Protein AF-A0A0U1KZ79-F1 (afdb_monomer)

pLDDT: mean 92.28, std 11.96, range [35.44, 98.75]

Radius of gyration: 14.36 Å; Cα contacts (8 Å, |Δi|>4): 210; chains: 1; bounding box: 40×40×33 Å

Structure (mmCIF, N/CA/C/O backbone):
data_AF-A0A0U1KZ79-F1
#
_entry.id   AF-A0A0U1KZ79-F1
#
loop_
_atom_site.group_PDB
_atom_site.id
_atom_site.type_symbol
_atom_site.label_atom_id
_atom_site.label_alt_id
_atom_site.label_comp_id
_atom_site.label_asym_id
_atom_site.label_entity_id
_atom_site.label_seq_id
_atom_site.pdbx_PDB_ins_code
_atom_site.Cartn_x
_atom_site.Cartn_y
_atom_site.Cartn_z
_atom_site.occupancy
_atom_site.B_iso_or_equiv
_atom_site.auth_seq_id
_atom_site.auth_comp_id
_atom_site.auth_asym_id
_atom_site.auth_atom_id
_atom_site.pdbx_PDB_model_num
ATOM 1 N N . MET A 1 1 ? 27.020 7.236 13.744 1.00 35.44 1 MET A N 1
ATOM 2 C CA . MET A 1 1 ? 25.636 7.196 14.255 1.00 35.44 1 MET A CA 1
ATOM 3 C C . MET A 1 1 ? 24.756 6.836 13.081 1.00 35.44 1 MET A C 1
ATOM 5 O O . MET A 1 1 ? 24.758 7.578 12.110 1.00 35.44 1 MET A O 1
ATOM 9 N N . ILE A 1 2 ? 24.162 5.647 13.104 1.00 39.88 2 ILE A N 1
ATOM 10 C CA . ILE A 1 2 ? 23.265 5.177 12.046 1.00 39.88 2 ILE A CA 1
ATOM 11 C C . ILE A 1 2 ? 21.913 5.825 12.339 1.00 39.88 2 ILE A C 1
ATOM 13 O O . ILE A 1 2 ? 21.406 5.676 13.449 1.00 39.88 2 ILE A O 1
ATOM 17 N N . ASP A 1 3 ? 21.415 6.619 11.396 1.00 35.81 3 ASP A N 1
ATOM 18 C CA . ASP A 1 3 ? 20.127 7.307 11.491 1.00 35.81 3 ASP A CA 1
ATOM 19 C C . ASP A 1 3 ? 19.031 6.238 11.644 1.00 35.81 3 ASP A C 1
ATOM 21 O O . ASP A 1 3 ? 18.835 5.399 10.762 1.00 35.81 3 ASP A O 1
ATOM 25 N N . LEU A 1 4 ? 18.414 6.189 12.826 1.00 48.66 4 LEU A N 1
ATOM 26 C CA . LEU A 1 4 ? 17.322 5.276 13.1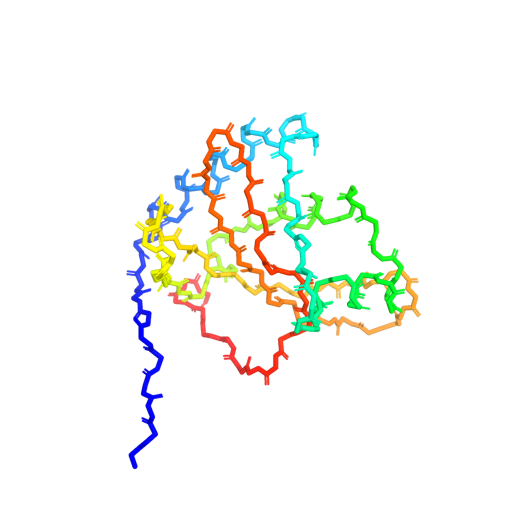53 1.00 48.66 4 LEU A CA 1
ATOM 27 C C . LEU A 1 4 ? 16.108 5.653 12.294 1.00 48.66 4 LEU A C 1
ATOM 29 O O . LEU A 1 4 ? 15.800 6.836 12.147 1.00 48.66 4 LEU A O 1
ATOM 33 N N . GLN A 1 5 ? 15.436 4.651 11.716 1.00 55.53 5 GLN A N 1
ATOM 34 C CA . GLN A 1 5 ? 14.187 4.817 10.964 1.00 55.53 5 GLN A CA 1
ATOM 35 C C . GLN A 1 5 ? 13.244 5.779 11.703 1.00 55.53 5 GLN A C 1
ATOM 37 O O . GLN A 1 5 ? 12.838 5.506 12.827 1.00 55.53 5 GLN A O 1
ATOM 42 N N . ARG A 1 6 ? 12.894 6.899 11.060 1.00 69.75 6 ARG A N 1
ATOM 43 C CA . ARG A 1 6 ? 12.068 7.987 11.620 1.00 69.75 6 ARG A CA 1
ATOM 44 C C . ARG A 1 6 ? 10.576 7.652 11.780 1.00 69.75 6 ARG A C 1
ATOM 46 O O . ARG A 1 6 ? 9.782 8.554 12.016 1.00 69.75 6 ARG A O 1
ATOM 53 N N . GLY A 1 7 ? 10.195 6.388 11.627 1.00 87.88 7 GLY A N 1
ATOM 54 C CA . GLY A 1 7 ? 8.802 5.964 11.696 1.00 87.88 7 GLY A CA 1
ATOM 55 C C . GLY A 1 7 ? 8.312 5.683 13.116 1.00 87.88 7 GLY A C 1
ATOM 56 O O . GLY A 1 7 ? 9.103 5.583 14.055 1.00 87.88 7 GLY A O 1
ATOM 57 N N . TRP A 1 8 ? 7.001 5.504 13.255 1.00 95.50 8 TRP A N 1
ATOM 58 C CA . TRP A 1 8 ? 6.350 5.035 14.481 1.00 95.50 8 TRP A CA 1
ATOM 59 C C . TRP A 1 8 ? 5.480 3.806 14.206 1.00 95.50 8 TRP A C 1
ATOM 61 O O . TRP A 1 8 ? 5.260 3.425 13.057 1.00 95.50 8 TRP A O 1
ATOM 71 N N . THR A 1 9 ? 5.010 3.164 15.270 1.00 97.50 9 THR A N 1
ATOM 72 C CA . THR A 1 9 ? 4.089 2.026 15.200 1.00 97.50 9 THR A CA 1
ATOM 73 C C . THR A 1 9 ? 2.680 2.509 15.524 1.00 97.50 9 THR A C 1
ATOM 75 O O . THR A 1 9 ? 2.429 2.969 16.635 1.00 97.50 9 THR A O 1
ATOM 78 N N . GLU A 1 10 ? 1.780 2.412 14.550 1.00 97.81 10 GLU A N 1
ATOM 79 C CA . GLU A 1 10 ? 0.334 2.564 14.744 1.00 97.81 10 GLU A CA 1
ATOM 80 C C . GLU A 1 10 ? -0.239 1.354 15.446 1.00 97.81 10 GLU A C 1
ATOM 82 O O . GLU A 1 10 ? 0.269 0.267 15.216 1.00 97.81 10 GLU A O 1
ATOM 87 N N . SER A 1 11 ? -1.307 1.526 16.229 1.00 98.25 11 SER A N 1
ATOM 88 C CA . SER A 1 11 ? -1.966 0.413 16.919 1.00 98.25 11 SER A CA 1
ATOM 89 C C . SER A 1 11 ? -2.521 -0.631 15.937 1.00 98.25 11 SER A C 1
ATOM 91 O O . SER A 1 11 ? -2.962 -0.292 14.838 1.00 98.25 11 SER A O 1
ATOM 93 N N . GLU A 1 12 ? -2.572 -1.904 16.346 1.00 98.44 12 GLU A N 1
ATOM 94 C CA . GLU A 1 12 ? -3.142 -2.988 15.526 1.00 98.44 12 GLU A CA 1
ATOM 95 C C . GLU A 1 12 ? -4.587 -2.673 15.096 1.00 98.44 12 GLU A C 1
ATOM 97 O O . GLU A 1 12 ? -4.978 -2.915 13.953 1.00 98.44 12 GLU A O 1
ATOM 102 N N . GLU A 1 13 ? -5.366 -2.056 15.993 1.00 98.56 13 GLU A N 1
ATOM 103 C CA . GLU A 1 13 ? -6.736 -1.619 15.723 1.00 98.56 13 GLU A CA 1
ATOM 104 C C . GLU A 1 13 ? -6.789 -0.549 14.620 1.00 98.56 13 GLU A C 1
ATOM 106 O O . GLU A 1 13 ? -7.622 -0.635 13.712 1.00 98.56 13 GLU A O 1
ATOM 111 N N . ASP A 1 14 ? -5.902 0.447 14.657 1.00 98.56 14 ASP A N 1
ATOM 112 C CA . ASP A 1 14 ? -5.894 1.540 13.681 1.00 98.56 14 ASP A CA 1
ATOM 113 C C . ASP A 1 14 ? -5.353 1.097 12.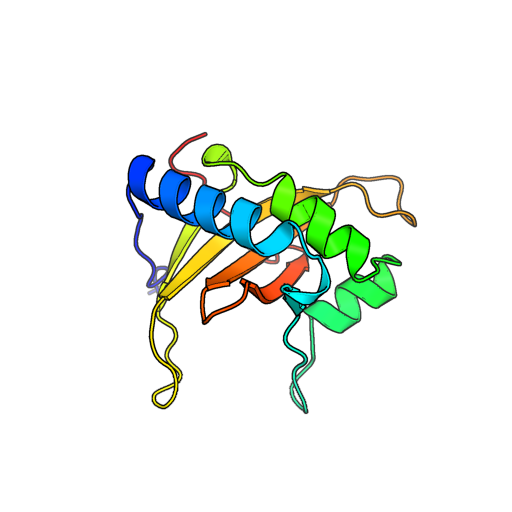318 1.00 98.56 14 ASP A C 1
ATOM 115 O O . ASP A 1 14 ? -5.918 1.471 11.283 1.00 98.56 14 ASP A O 1
ATOM 119 N N . VAL A 1 15 ? -4.363 0.200 12.298 1.00 98.75 15 VAL A N 1
ATOM 120 C CA . VAL A 1 15 ? -3.936 -0.503 11.078 1.00 98.75 15 VAL A CA 1
ATOM 121 C C . VAL A 1 15 ? -5.104 -1.309 10.498 1.00 98.75 15 VAL A C 1
ATOM 123 O O . VAL A 1 15 ? -5.381 -1.229 9.298 1.00 98.75 15 VAL A O 1
ATOM 126 N N . GLY A 1 16 ? -5.847 -2.034 11.340 1.00 98.75 16 GLY A N 1
ATOM 127 C CA . GLY A 1 16 ? -7.040 -2.779 10.937 1.00 98.75 16 GLY A CA 1
ATOM 128 C C . GLY A 1 16 ? -8.116 -1.882 10.316 1.00 98.75 16 GLY A C 1
ATOM 129 O O . GLY A 1 16 ? -8.628 -2.182 9.233 1.00 98.75 16 GLY A O 1
ATOM 130 N N . LYS A 1 17 ? -8.415 -0.735 10.942 1.00 98.75 17 LYS A N 1
ATOM 131 C CA . LYS A 1 17 ? -9.347 0.275 10.406 1.00 98.75 17 LYS A CA 1
ATOM 132 C C . LYS A 1 17 ? -8.863 0.854 9.079 1.00 98.75 17 LYS A C 1
ATOM 134 O O . LYS A 1 17 ? -9.677 1.074 8.179 1.00 98.75 17 LYS A O 1
ATOM 139 N N . PHE A 1 18 ? -7.565 1.120 8.940 1.00 98.62 18 PHE A N 1
ATOM 140 C CA . PHE A 1 18 ? -6.981 1.595 7.688 1.00 98.62 18 PHE A CA 1
ATOM 141 C C . PHE A 1 18 ? -7.174 0.568 6.567 1.00 98.62 18 PHE A C 1
ATOM 143 O O . PHE A 1 18 ? -7.698 0.910 5.506 1.00 98.62 18 PHE A O 1
ATOM 150 N N . LEU A 1 19 ? -6.819 -0.696 6.814 1.00 98.75 19 LEU A N 1
ATOM 151 C CA . LEU A 1 19 ? -6.960 -1.774 5.835 1.00 98.75 19 LEU A CA 1
ATOM 152 C C . LEU A 1 19 ? -8.424 -2.040 5.474 1.00 98.75 19 LEU A C 1
ATOM 154 O O . LEU A 1 19 ? -8.722 -2.307 4.312 1.00 98.75 19 LEU A O 1
ATOM 158 N N . GLN A 1 20 ? -9.356 -1.899 6.421 1.00 98.69 20 GLN A N 1
ATOM 159 C CA . GLN A 1 20 ? -10.780 -1.984 6.105 1.00 98.69 20 GLN A CA 1
ATOM 160 C C . GLN A 1 20 ? -11.205 -0.888 5.119 1.00 98.69 20 GLN A C 1
ATOM 162 O O . GLN A 1 20 ? -11.815 -1.192 4.098 1.00 98.69 20 GLN A O 1
ATOM 167 N N . LYS A 1 21 ? -10.797 0.366 5.349 1.00 98.50 21 LYS A N 1
ATOM 168 C CA . LYS A 1 21 ? -11.072 1.465 4.406 1.00 98.50 21 LYS A CA 1
ATOM 169 C C . LYS A 1 21 ? -10.434 1.230 3.033 1.00 98.50 21 LYS A C 1
ATOM 171 O O . LYS A 1 21 ? -11.025 1.593 2.020 1.00 98.50 21 LYS A O 1
ATOM 176 N N . VAL A 1 22 ? -9.237 0.635 2.984 1.00 98.62 22 VAL A N 1
ATOM 177 C CA . VAL A 1 22 ? -8.594 0.228 1.722 1.00 98.62 22 VAL A CA 1
ATOM 178 C C . VAL A 1 22 ? -9.470 -0.780 0.974 1.00 98.62 22 VAL A C 1
ATOM 180 O O . VAL A 1 22 ? -9.725 -0.576 -0.211 1.00 98.62 22 VAL A O 1
ATOM 183 N N . ARG A 1 23 ? -9.973 -1.819 1.653 1.00 98.56 23 ARG A N 1
ATOM 184 C CA . ARG A 1 23 ? -10.866 -2.824 1.049 1.00 98.56 23 ARG A CA 1
ATOM 185 C C . ARG A 1 23 ? -12.157 -2.199 0.530 1.00 98.56 23 ARG A C 1
ATOM 187 O O . ARG A 1 23 ? -12.543 -2.481 -0.599 1.00 98.56 23 ARG A O 1
ATOM 194 N N . ASP A 1 24 ? -12.771 -1.308 1.305 1.00 98.31 24 ASP A N 1
ATOM 195 C CA . ASP A 1 24 ? -14.003 -0.620 0.906 1.00 98.31 24 ASP A CA 1
ATOM 196 C C . ASP A 1 24 ? -13.793 0.217 -0.371 1.00 98.31 24 ASP A C 1
ATOM 198 O O . ASP A 1 24 ? -14.606 0.169 -1.297 1.00 98.31 24 ASP A O 1
ATOM 202 N N . LEU A 1 25 ? -12.673 0.946 -0.464 1.00 98.44 25 LEU A N 1
ATOM 203 C CA . LEU A 1 25 ? -12.331 1.762 -1.635 1.00 98.44 25 LEU A CA 1
ATOM 204 C C . LEU A 1 25 ? -11.986 0.920 -2.869 1.00 98.44 25 LEU A C 1
ATOM 206 O O . LEU A 1 25 ? -12.349 1.300 -3.981 1.00 98.44 25 LEU A O 1
ATOM 210 N N . LEU A 1 26 ? -11.294 -0.206 -2.682 1.00 97.94 26 LEU A N 1
ATOM 211 C CA . LEU A 1 26 ? -10.856 -1.097 -3.762 1.00 97.94 26 LEU A CA 1
ATOM 212 C C . LEU A 1 26 ? -11.914 -2.122 -4.191 1.00 97.94 26 LEU A C 1
ATOM 214 O O . LEU A 1 26 ? -11.615 -3.009 -4.988 1.00 97.94 26 LEU A O 1
ATOM 218 N N . THR A 1 27 ? -13.164 -1.956 -3.750 1.00 95.69 27 THR A N 1
ATOM 219 C CA . THR A 1 27 ? -14.323 -2.557 -4.433 1.00 95.69 27 THR A CA 1
ATOM 220 C C . THR A 1 27 ? -14.392 -2.140 -5.909 1.00 95.69 27 THR A C 1
ATOM 222 O O . THR A 1 27 ? -14.869 -2.909 -6.741 1.00 95.69 27 THR A O 1
ATOM 225 N N . ASP A 1 28 ? -13.849 -0.962 -6.244 1.00 95.88 28 ASP A N 1
ATOM 226 C CA . ASP A 1 28 ? -13.521 -0.532 -7.604 1.00 95.88 28 ASP A CA 1
ATOM 227 C C . ASP A 1 28 ? -11.988 -0.407 -7.766 1.00 95.88 28 ASP A C 1
ATOM 229 O O . ASP A 1 28 ? -11.378 0.497 -7.182 1.00 95.88 28 ASP A O 1
ATOM 233 N N . PRO A 1 29 ? -11.335 -1.253 -8.587 1.00 95.00 29 PRO A N 1
ATOM 234 C CA . PRO A 1 29 ? -9.893 -1.182 -8.844 1.00 95.00 29 PRO A CA 1
ATOM 235 C C . PRO A 1 29 ? -9.405 0.158 -9.419 1.00 95.00 29 PRO A C 1
ATOM 237 O O . PRO A 1 29 ? -8.212 0.470 -9.328 1.00 95.00 29 PRO A O 1
ATOM 240 N N . ASN A 1 30 ? -10.295 0.975 -9.995 1.00 96.25 30 ASN A N 1
ATOM 241 C CA . ASN A 1 30 ? -9.955 2.314 -10.489 1.00 96.25 30 ASN A CA 1
ATOM 242 C C . ASN A 1 30 ? -9.706 3.324 -9.356 1.00 96.25 30 ASN A C 1
ATOM 244 O O . ASN A 1 30 ? -9.113 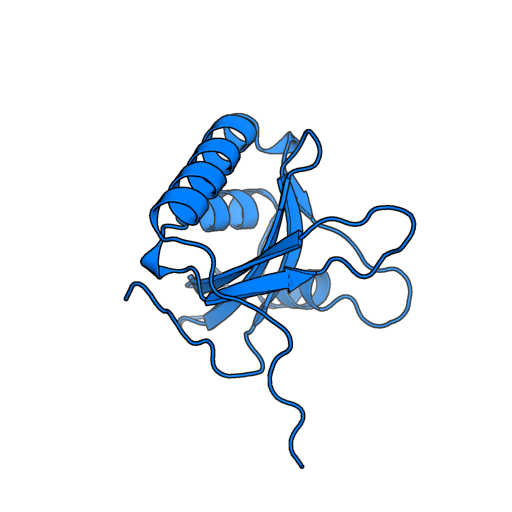4.381 -9.587 1.00 96.25 30 ASN A O 1
ATOM 248 N N . ASN A 1 31 ? -10.087 2.991 -8.117 1.00 98.00 31 ASN A N 1
ATOM 249 C CA . ASN A 1 31 ? -9.732 3.768 -6.930 1.00 98.00 31 ASN A CA 1
ATOM 250 C C . ASN A 1 31 ? -8.297 3.514 -6.450 1.00 98.00 31 ASN A C 1
ATOM 252 O O . ASN A 1 31 ? -7.850 4.158 -5.499 1.00 98.00 31 ASN A O 1
ATOM 256 N N . LEU A 1 32 ? -7.543 2.625 -7.100 1.00 98.50 32 LEU A N 1
ATOM 257 C CA . LEU A 1 32 ? -6.108 2.526 -6.884 1.00 98.50 32 LEU A CA 1
ATOM 258 C C . LEU A 1 32 ? -5.368 3.530 -7.774 1.00 98.50 32 LEU A C 1
ATOM 260 O O . LEU A 1 32 ? -5.446 3.489 -8.997 1.00 98.50 32 LEU A O 1
ATOM 264 N N . SER A 1 33 ? -4.568 4.394 -7.158 1.00 97.75 33 SER A N 1
ATOM 265 C CA . SER A 1 33 ? -3.599 5.246 -7.843 1.00 97.75 33 SER A CA 1
ATOM 266 C C . SER A 1 33 ? -2.187 4.776 -7.517 1.00 97.75 33 SER A C 1
ATOM 268 O O . SER A 1 33 ? -1.688 5.037 -6.422 1.00 97.75 33 SER A O 1
ATOM 270 N N . ILE A 1 34 ? -1.524 4.124 -8.473 1.00 97.31 34 ILE A N 1
ATOM 271 C CA . ILE A 1 34 ? -0.099 3.787 -8.374 1.00 97.31 34 ILE A CA 1
ATOM 272 C C . ILE A 1 34 ? 0.699 4.995 -8.860 1.00 97.31 34 ILE A C 1
ATOM 274 O O . ILE A 1 34 ? 0.638 5.354 -10.037 1.00 97.31 34 ILE A O 1
ATOM 278 N N . VAL A 1 35 ? 1.406 5.652 -7.944 1.00 93.12 35 VAL A N 1
ATOM 279 C CA . VAL A 1 35 ? 2.162 6.871 -8.242 1.00 93.12 35 VAL A CA 1
ATOM 280 C C . VAL A 1 35 ? 3.311 6.542 -9.188 1.00 93.12 35 VAL A C 1
ATOM 282 O O . VAL A 1 35 ? 4.105 5.646 -8.913 1.00 93.12 35 VAL A O 1
ATOM 285 N N . GLN A 1 36 ? 3.410 7.301 -10.279 1.00 87.00 36 GLN A N 1
ATOM 286 C CA . GLN A 1 36 ? 4.552 7.255 -11.185 1.00 87.00 36 GLN A CA 1
ATOM 287 C C . GLN A 1 36 ? 5.475 8.441 -10.916 1.00 87.00 36 GLN A C 1
ATOM 289 O O . GLN A 1 36 ? 5.016 9.583 -10.832 1.00 87.00 36 GLN A O 1
ATOM 294 N N . LYS A 1 37 ? 6.778 8.1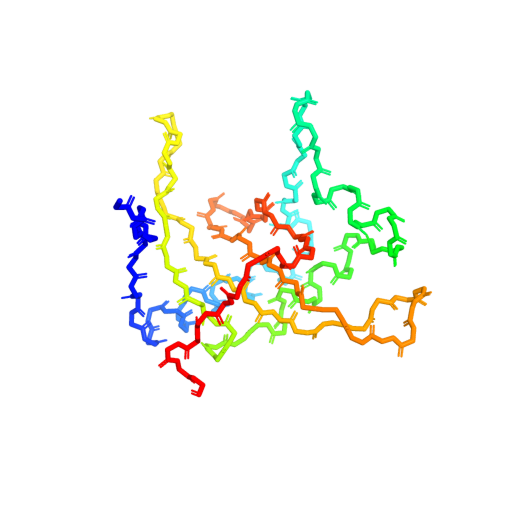89 -10.785 1.00 82.31 37 LYS A N 1
ATOM 295 C CA . LYS A 1 37 ? 7.776 9.249 -10.584 1.00 82.31 37 LYS A CA 1
ATOM 296 C C . LYS A 1 37 ? 8.363 9.687 -11.922 1.00 82.31 37 LYS A C 1
ATOM 298 O O . LYS A 1 37 ? 8.912 8.883 -12.670 1.00 82.31 37 LYS A O 1
ATOM 303 N N . THR A 1 38 ? 8.320 10.987 -12.200 1.00 70.25 38 THR A N 1
ATOM 304 C CA . THR A 1 38 ? 9.042 11.588 -13.328 1.00 70.25 38 THR A CA 1
ATOM 305 C C . THR A 1 38 ? 10.460 11.970 -12.893 1.00 70.25 38 THR A C 1
ATOM 307 O O . THR A 1 38 ? 10.628 12.736 -11.946 1.00 70.25 38 THR A O 1
ATOM 310 N N . GLY A 1 39 ? 11.487 11.456 -13.577 1.00 71.81 39 GLY A N 1
ATOM 311 C CA . GLY A 1 39 ? 12.892 11.831 -13.356 1.00 71.81 39 GLY A CA 1
ATOM 312 C C . GLY A 1 39 ? 13.717 10.775 -12.613 1.00 71.81 39 GLY A C 1
ATOM 313 O O . GLY A 1 39 ? 14.242 9.856 -13.237 1.00 71.81 39 GLY A O 1
ATOM 314 N N . ILE A 1 40 ? 13.869 10.929 -11.290 1.00 68.38 40 ILE A N 1
ATOM 315 C CA . ILE A 1 40 ? 14.754 10.121 -10.429 1.00 68.38 40 ILE A CA 1
ATOM 316 C C . ILE A 1 40 ? 14.130 8.736 -10.209 1.00 68.38 40 ILE A C 1
ATOM 318 O O . ILE A 1 40 ? 13.438 8.522 -9.221 1.00 68.38 40 ILE A O 1
ATOM 322 N N . ARG A 1 41 ? 14.346 7.832 -11.167 1.00 84.12 41 ARG A N 1
ATOM 323 C CA . ARG A 1 41 ? 14.127 6.377 -11.095 1.00 84.12 41 ARG A CA 1
ATOM 324 C C . ARG A 1 41 ? 12.831 5.918 -10.397 1.00 84.12 41 ARG A C 1
ATOM 326 O O . ARG A 1 41 ? 12.726 5.860 -9.171 1.00 84.12 41 ARG A O 1
ATOM 333 N N . ASP A 1 42 ? 11.863 5.476 -11.190 1.00 91.88 42 ASP A N 1
ATOM 334 C CA . ASP A 1 42 ? 10.617 4.902 -10.683 1.00 91.88 42 ASP A CA 1
ATOM 335 C C . ASP A 1 42 ? 10.775 3.403 -10.373 1.00 91.88 42 ASP A C 1
ATOM 337 O O . ASP A 1 42 ? 10.533 2.546 -11.224 1.00 91.88 42 ASP A O 1
ATOM 341 N N . LYS A 1 43 ? 11.183 3.087 -9.136 1.00 93.88 43 LYS A N 1
ATOM 342 C CA . LYS A 1 43 ? 11.354 1.698 -8.672 1.00 93.88 43 LYS A CA 1
ATOM 343 C C . LYS A 1 43 ? 10.069 0.874 -8.776 1.00 93.88 43 LYS A C 1
ATOM 345 O O . LYS A 1 43 ? 10.150 -0.320 -9.044 1.00 93.88 43 LYS A O 1
ATOM 350 N N . THR A 1 44 ? 8.901 1.490 -8.579 1.00 95.69 44 THR A N 1
ATOM 351 C CA . THR A 1 44 ? 7.608 0.801 -8.692 1.00 95.69 44 THR A CA 1
ATOM 352 C C . THR A 1 44 ? 7.358 0.382 -10.135 1.00 95.69 44 THR A C 1
ATOM 354 O O . THR A 1 44 ? 7.004 -0.768 -10.394 1.00 95.69 44 THR A O 1
ATOM 357 N N . ARG A 1 45 ? 7.578 1.291 -11.091 1.00 95.56 45 ARG A N 1
ATOM 358 C CA . ARG A 1 45 ? 7.462 0.972 -12.518 1.00 95.56 45 ARG A CA 1
ATOM 359 C C . ARG A 1 45 ? 8.460 -0.107 -12.932 1.00 95.56 45 ARG A C 1
ATOM 361 O O . ARG A 1 45 ? 8.047 -1.105 -13.509 1.00 95.56 45 ARG A O 1
ATOM 368 N N . GLU A 1 46 ? 9.735 0.056 -12.586 1.00 95.25 46 GLU A N 1
ATOM 369 C CA . GLU A 1 46 ? 10.785 -0.914 -12.928 1.00 95.25 46 GLU A CA 1
ATOM 370 C C . GLU A 1 46 ? 10.508 -2.304 -12.351 1.00 95.25 46 GLU A C 1
ATOM 372 O O . GLU A 1 46 ? 10.666 -3.302 -13.048 1.00 95.25 46 GLU A O 1
ATOM 377 N N . PHE A 1 47 ? 10.071 -2.382 -11.090 1.00 95.62 47 PHE A N 1
ATOM 378 C CA . PHE A 1 47 ? 9.699 -3.643 -10.455 1.00 95.62 47 PHE A CA 1
ATOM 379 C C . PHE A 1 47 ? 8.545 -4.317 -11.202 1.00 95.62 47 PHE A C 1
ATOM 381 O O . PHE A 1 47 ? 8.614 -5.499 -11.534 1.00 95.62 47 PHE A O 1
ATOM 388 N N . ARG A 1 48 ? 7.500 -3.553 -11.524 1.00 95.94 48 ARG A N 1
ATOM 389 C CA . ARG A 1 48 ? 6.336 -4.072 -12.242 1.00 95.94 48 ARG A CA 1
ATOM 390 C C . ARG A 1 48 ? 6.673 -4.548 -13.651 1.00 95.94 48 ARG A C 1
ATOM 392 O O . ARG A 1 48 ? 6.209 -5.613 -14.042 1.00 95.94 48 ARG A O 1
ATOM 399 N N . GLU A 1 49 ? 7.493 -3.802 -14.384 1.00 95.25 49 GLU A N 1
ATOM 400 C CA . GLU A 1 49 ? 7.975 -4.189 -15.715 1.00 95.25 49 GLU A CA 1
ATOM 401 C C . GLU A 1 49 ? 8.849 -5.445 -15.646 1.00 95.25 49 GLU A C 1
ATOM 403 O O . GLU A 1 49 ? 8.608 -6.398 -16.384 1.00 95.25 49 GLU A O 1
ATOM 408 N N . LYS A 1 50 ? 9.806 -5.486 -14.707 1.00 95.12 50 LYS A N 1
ATOM 409 C CA . LYS A 1 50 ? 10.710 -6.627 -14.490 1.00 95.12 50 LYS A CA 1
ATOM 410 C C . LYS A 1 50 ? 9.949 -7.927 -14.232 1.00 95.12 50 LYS A C 1
ATOM 412 O O . LYS A 1 50 ? 10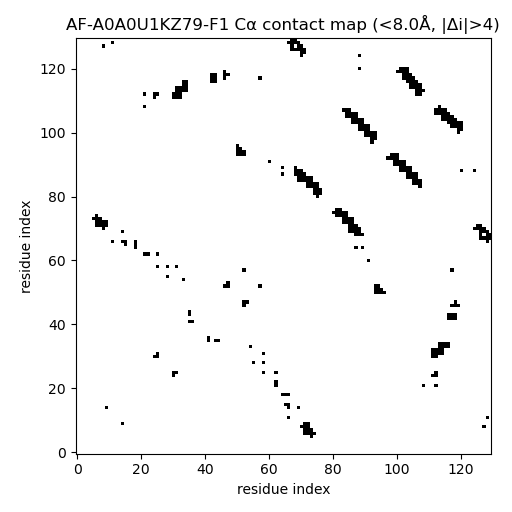.363 -8.977 -14.714 1.00 95.12 50 LYS A O 1
ATOM 417 N N . TYR A 1 51 ? 8.870 -7.860 -13.457 1.00 96.06 51 TYR A N 1
ATOM 418 C CA . TYR A 1 51 ? 8.151 -9.042 -12.987 1.00 96.06 51 TYR A CA 1
ATOM 419 C C . TYR A 1 51 ? 6.791 -9.270 -13.670 1.00 96.06 51 TYR A C 1
ATOM 421 O O . TYR A 1 51 ? 6.083 -10.203 -13.299 1.00 96.06 51 TYR A O 1
ATOM 429 N N . GLY A 1 52 ? 6.410 -8.456 -14.662 1.00 96.25 52 GLY A N 1
ATOM 430 C CA . GLY A 1 52 ? 5.134 -8.594 -15.377 1.00 96.25 52 GLY A CA 1
ATOM 431 C C . GLY A 1 52 ? 3.895 -8.281 -14.530 1.00 96.25 52 GLY A C 1
ATOM 432 O O . GLY A 1 52 ? 2.829 -8.847 -14.761 1.00 96.25 52 GLY A O 1
ATOM 433 N N . ILE A 1 53 ? 4.022 -7.400 -13.535 1.00 96.88 53 ILE A N 1
ATOM 434 C CA . ILE A 1 53 ? 2.958 -7.091 -12.571 1.00 96.88 53 ILE A CA 1
ATOM 435 C C . ILE A 1 53 ? 2.092 -5.941 -13.098 1.00 96.88 53 ILE A C 1
ATOM 437 O O . ILE A 1 53 ? 2.485 -4.766 -13.122 1.00 96.88 53 ILE A O 1
ATOM 441 N N . ASN A 1 54 ? 0.869 -6.272 -13.503 1.00 96.75 54 ASN A N 1
ATOM 442 C CA . ASN A 1 54 ? -0.098 -5.289 -13.985 1.00 96.75 54 ASN A CA 1
ATOM 443 C C . ASN A 1 54 ? -0.839 -4.576 -12.828 1.00 96.75 54 ASN A C 1
ATOM 445 O O . ASN A 1 54 ? -0.616 -4.854 -11.654 1.00 96.75 54 ASN A O 1
ATOM 449 N N . HIS A 1 55 ? -1.698 -3.608 -13.164 1.00 97.44 55 HIS A N 1
ATOM 450 C CA . HIS A 1 55 ? -2.449 -2.814 -12.177 1.00 97.44 55 HIS A CA 1
ATOM 451 C C . HIS A 1 55 ? -3.376 -3.661 -11.299 1.00 97.44 55 HIS A C 1
ATOM 453 O O . HIS A 1 55 ? -3.403 -3.475 -10.086 1.00 97.44 55 HIS A O 1
ATOM 459 N N . GLN A 1 56 ? -4.101 -4.603 -11.909 1.00 97.50 56 GLN A N 1
ATOM 460 C CA . GLN A 1 56 ? -5.024 -5.479 -11.190 1.00 97.50 56 GLN A CA 1
ATOM 461 C C . GLN A 1 56 ? -4.277 -6.321 -10.159 1.00 97.50 56 GLN A C 1
ATOM 463 O O . GLN A 1 56 ? -4.710 -6.413 -9.021 1.00 97.50 56 GLN A O 1
ATOM 468 N N . MET A 1 57 ? -3.100 -6.836 -10.514 1.00 97.62 57 MET A N 1
ATOM 469 C CA . MET A 1 57 ? -2.283 -7.622 -9.591 1.00 97.62 57 MET A CA 1
ATOM 470 C C . MET A 1 57 ? -1.845 -6.802 -8.378 1.00 97.62 57 MET A C 1
ATOM 472 O O . MET A 1 57 ? -1.923 -7.293 -7.261 1.00 97.62 57 MET A O 1
ATOM 476 N N . VAL A 1 58 ? -1.446 -5.537 -8.558 1.00 98.19 58 VAL A N 1
ATOM 477 C CA . VAL A 1 58 ? -1.136 -4.658 -7.414 1.00 98.19 58 VAL A CA 1
ATOM 478 C C . VAL A 1 58 ? -2.368 -4.460 -6.527 1.00 98.19 58 VAL A C 1
ATOM 480 O O . VAL A 1 58 ? -2.247 -4.500 -5.307 1.00 98.19 58 VAL A O 1
ATOM 483 N N . CYS A 1 59 ? -3.549 -4.281 -7.123 1.00 98.25 59 CYS A N 1
ATOM 484 C CA . CYS A 1 59 ? -4.806 -4.193 -6.379 1.00 98.25 59 CYS A CA 1
ATOM 485 C C . CYS A 1 59 ? -5.059 -5.465 -5.554 1.00 98.25 59 CYS A C 1
ATOM 487 O O . CYS A 1 59 ? -5.298 -5.382 -4.350 1.00 98.25 59 CYS A O 1
ATOM 489 N N . ASP A 1 60 ? -4.918 -6.637 -6.175 1.00 97.94 60 ASP A N 1
ATOM 490 C CA . ASP A 1 60 ? -5.138 -7.932 -5.530 1.00 97.94 60 ASP A CA 1
ATOM 491 C C . ASP A 1 60 ? -4.146 -8.178 -4.381 1.00 97.94 60 ASP A C 1
ATOM 493 O O . ASP A 1 60 ? -4.522 -8.738 -3.353 1.00 97.94 60 ASP A O 1
ATOM 497 N N . GLU A 1 61 ? -2.883 -7.762 -4.535 1.00 98.31 61 GLU A N 1
ATOM 498 C CA . GLU A 1 61 ? -1.865 -7.852 -3.478 1.00 98.31 61 GLU A CA 1
ATOM 499 C C . GLU A 1 61 ? -2.161 -6.900 -2.315 1.00 98.31 61 GLU A C 1
ATOM 501 O O . GLU A 1 61 ? -1.989 -7.287 -1.163 1.00 98.31 61 GLU A O 1
ATOM 506 N N . ILE A 1 62 ? -2.649 -5.684 -2.592 1.00 98.69 62 ILE A N 1
ATOM 507 C CA . ILE A 1 62 ? -3.070 -4.727 -1.555 1.00 98.69 62 ILE A CA 1
ATOM 508 C C . ILE A 1 62 ? -4.292 -5.253 -0.790 1.00 98.69 62 ILE A C 1
ATOM 510 O O . ILE A 1 62 ? -4.355 -5.114 0.429 1.00 98.69 62 ILE A O 1
ATOM 514 N N . LEU A 1 63 ? -5.253 -5.876 -1.477 1.00 98.50 63 LEU A N 1
ATOM 515 C CA . LEU A 1 63 ? -6.448 -6.458 -0.853 1.00 98.50 63 LEU A CA 1
ATOM 516 C C . LEU A 1 63 ? -6.135 -7.648 0.065 1.00 98.50 63 LEU A C 1
ATOM 518 O O . LEU A 1 63 ? -6.916 -7.927 0.976 1.00 98.50 63 LEU A O 1
ATOM 522 N N . ARG A 1 64 ? -5.004 -8.329 -0.158 1.00 98.19 64 ARG A N 1
ATOM 523 C CA . ARG A 1 64 ? -4.520 -9.421 0.697 1.00 98.19 64 ARG A CA 1
ATOM 524 C C . ARG A 1 64 ? -3.850 -8.961 1.983 1.00 98.19 64 ARG A C 1
ATOM 526 O O . ARG A 1 64 ? -3.684 -9.792 2.868 1.00 98.19 64 ARG A O 1
ATOM 533 N N . LEU A 1 65 ? -3.501 -7.681 2.096 1.00 98.62 65 LEU A N 1
ATOM 534 C CA . LEU A 1 65 ? -2.848 -7.172 3.292 1.00 98.62 65 LEU A CA 1
ATOM 535 C C . LEU A 1 65 ? -3.734 -7.350 4.529 1.00 98.62 65 LEU A C 1
ATOM 537 O O . LEU A 1 65 ? -4.931 -7.025 4.533 1.00 98.62 65 LEU A O 1
ATOM 541 N N . ASP A 1 66 ? -3.102 -7.795 5.603 1.00 98.50 66 ASP A N 1
ATOM 542 C CA . ASP A 1 66 ? -3.620 -7.794 6.961 1.00 98.50 66 ASP A CA 1
ATOM 543 C C . ASP A 1 66 ? -2.646 -7.083 7.921 1.00 98.50 66 ASP A C 1
ATOM 545 O O . ASP A 1 66 ? -1.632 -6.503 7.515 1.00 98.50 66 ASP A O 1
ATOM 549 N N . VAL A 1 67 ? -2.990 -7.069 9.209 1.00 98.62 67 VAL A N 1
ATOM 550 C CA . VAL A 1 67 ? -2.198 -6.382 10.238 1.00 98.62 67 VAL A CA 1
ATOM 551 C C . VAL A 1 67 ? -0.807 -6.997 10.428 1.00 98.62 67 VAL A C 1
ATOM 553 O O . VAL A 1 67 ? 0.116 -6.272 10.783 1.00 98.62 67 VAL A O 1
ATOM 556 N N . SER A 1 68 ? -0.608 -8.284 10.122 1.00 98.38 68 SER A N 1
ATOM 557 C CA . SER A 1 68 ? 0.699 -8.951 10.215 1.00 98.38 68 SER A CA 1
ATOM 558 C C . SER A 1 68 ? 1.670 -8.493 9.121 1.00 98.38 68 SER A C 1
ATOM 560 O O . SER A 1 68 ? 2.886 -8.605 9.276 1.00 98.38 68 SER A O 1
ATOM 562 N N . ASN A 1 69 ? 1.152 -7.927 8.022 1.00 98.69 69 ASN A N 1
ATOM 563 C CA . ASN A 1 69 ? 1.969 -7.336 6.964 1.00 98.69 69 ASN A CA 1
ATOM 564 C C . ASN A 1 69 ? 2.435 -5.917 7.293 1.00 98.69 69 ASN A C 1
ATOM 566 O O . ASN A 1 69 ? 3.312 -5.396 6.600 1.00 98.69 69 ASN A O 1
ATOM 570 N N . TYR A 1 70 ? 1.839 -5.262 8.290 1.00 98.62 70 TYR A N 1
ATOM 571 C CA . TYR A 1 70 ? 2.207 -3.905 8.675 1.00 98.62 70 TYR A CA 1
ATOM 572 C C . TYR A 1 70 ? 3.615 -3.872 9.254 1.00 98.62 70 TYR A C 1
ATOM 574 O O . TYR A 1 70 ? 4.004 -4.763 10.005 1.00 98.62 70 TYR A O 1
ATOM 582 N N . SER A 1 71 ? 4.377 -2.839 8.897 1.00 98.06 71 SER A N 1
ATOM 583 C CA . SER A 1 71 ? 5.734 -2.655 9.390 1.00 98.06 71 SER A CA 1
ATOM 584 C C . SER A 1 71 ? 5.869 -1.425 10.280 1.00 98.06 71 SER A C 1
ATOM 586 O O . SER A 1 71 ? 6.186 -1.543 11.461 1.00 98.06 71 SER A O 1
ATOM 588 N N . TYR A 1 72 ? 5.628 -0.241 9.724 1.00 97.69 72 TYR A N 1
ATOM 589 C CA . TYR A 1 72 ? 5.699 1.027 10.445 1.00 97.69 72 TYR A CA 1
ATOM 590 C C . TYR A 1 72 ? 4.925 2.106 9.683 1.00 97.69 72 TYR A C 1
ATOM 592 O O . TYR A 1 72 ? 4.508 1.908 8.539 1.00 97.69 72 TYR A O 1
ATOM 600 N N . THR A 1 73 ? 4.751 3.260 10.311 1.00 97.50 73 THR A N 1
ATOM 601 C CA . THR A 1 73 ? 4.164 4.460 9.719 1.00 97.50 73 THR A CA 1
ATOM 602 C C . THR A 1 73 ? 5.229 5.536 9.593 1.00 97.50 73 THR A C 1
ATOM 604 O O . THR A 1 73 ? 6.149 5.613 10.406 1.00 97.50 73 THR A O 1
ATOM 607 N N . ASP A 1 74 ? 5.142 6.324 8.530 1.00 95.25 74 ASP A N 1
ATOM 608 C CA . ASP A 1 74 ? 6.102 7.368 8.186 1.00 95.25 74 ASP A CA 1
ATOM 609 C C . ASP A 1 74 ? 5.363 8.608 7.692 1.00 95.25 74 ASP A C 1
ATOM 611 O O . ASP A 1 74 ? 4.325 8.502 7.032 1.00 95.25 74 ASP A O 1
ATOM 615 N N . ASP A 1 75 ? 5.924 9.781 7.947 1.00 92.88 75 A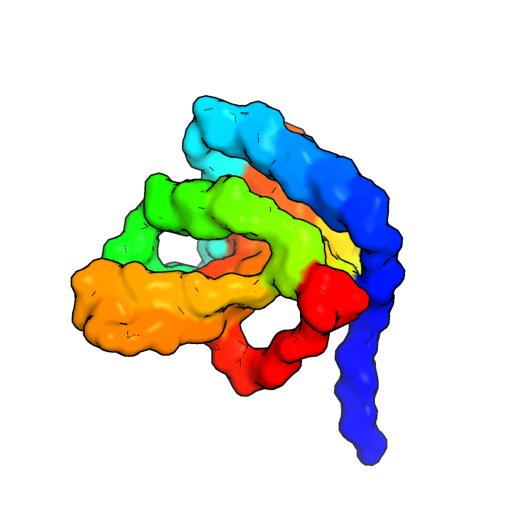SP A N 1
ATOM 616 C CA . ASP A 1 75 ? 5.335 11.036 7.496 1.00 92.88 75 ASP A CA 1
ATOM 617 C C . ASP A 1 75 ? 5.392 11.163 5.962 1.00 92.88 75 ASP A C 1
ATOM 619 O O . ASP A 1 75 ? 6.373 10.817 5.292 1.00 92.88 75 ASP A O 1
ATOM 623 N N . ASP A 1 76 ? 4.354 11.757 5.375 1.00 89.19 76 ASP A N 1
ATOM 624 C CA . ASP A 1 76 ? 4.452 12.364 4.053 1.00 89.19 76 ASP A CA 1
ATOM 625 C C . ASP A 1 76 ? 5.047 13.769 4.176 1.00 89.19 76 ASP A C 1
ATOM 627 O O . ASP A 1 76 ? 4.352 14.764 4.383 1.00 89.19 76 ASP A O 1
ATOM 631 N N . HIS A 1 77 ? 6.364 13.862 4.005 1.00 84.31 77 HIS A N 1
ATOM 632 C CA . HIS A 1 77 ? 7.092 15.130 4.062 1.00 84.31 77 HIS A CA 1
ATOM 633 C C . HIS A 1 77 ? 6.787 16.102 2.905 1.00 84.31 77 HIS A C 1
ATOM 635 O O . HIS A 1 77 ? 7.367 17.194 2.853 1.00 84.31 77 HIS A O 1
ATOM 641 N N . ASN A 1 78 ? 5.906 15.754 1.961 1.00 79.94 78 ASN A N 1
ATOM 642 C CA . ASN A 1 78 ? 5.437 16.712 0.969 1.00 79.94 78 ASN A CA 1
ATOM 643 C C . ASN A 1 78 ? 4.575 17.792 1.646 1.00 79.94 78 ASN A C 1
ATOM 645 O O . ASN A 1 78 ? 3.427 17.547 2.003 1.00 79.94 78 ASN A O 1
ATOM 649 N N . LYS A 1 79 ? 5.108 19.013 1.757 1.00 73.81 79 LYS A N 1
ATOM 650 C CA . LYS A 1 79 ? 4.463 20.151 2.438 1.00 73.81 79 LYS A CA 1
ATOM 651 C C . LYS A 1 79 ? 3.104 20.564 1.862 1.00 73.81 79 LYS A C 1
ATOM 653 O O . LYS A 1 79 ? 2.324 21.187 2.572 1.00 73.81 79 LYS A O 1
ATOM 658 N N . GLU A 1 80 ? 2.825 20.256 0.598 1.00 75.00 80 GLU A N 1
ATOM 659 C CA . GLU A 1 80 ? 1.558 20.612 -0.057 1.00 75.00 80 GLU A CA 1
ATOM 660 C C . GLU A 1 80 ? 0.453 19.591 0.226 1.00 75.00 80 GLU A C 1
ATOM 662 O O . GLU A 1 80 ? -0.737 19.892 0.147 1.00 75.00 80 GLU A O 1
ATOM 667 N N . ILE A 1 81 ? 0.846 18.355 0.529 1.00 75.06 81 ILE A N 1
ATOM 668 C CA . ILE A 1 81 ? -0.058 17.218 0.655 1.00 75.06 81 ILE A CA 1
ATOM 669 C C . ILE A 1 81 ? -0.171 16.786 2.118 1.00 75.06 81 ILE A C 1
ATOM 671 O O . ILE A 1 81 ? -1.290 16.642 2.616 1.00 75.06 81 ILE A O 1
ATOM 675 N N . GLY A 1 82 ? 0.964 16.585 2.780 1.00 79.56 82 GLY A N 1
ATOM 676 C CA . GLY A 1 82 ? 1.064 16.095 4.146 1.00 79.56 82 GLY A CA 1
ATOM 677 C C . GLY A 1 82 ? 0.374 14.748 4.375 1.00 79.56 82 GLY A C 1
ATOM 678 O O . GLY A 1 82 ? -0.076 14.063 3.444 1.00 79.56 82 GLY A O 1
ATOM 679 N N . GLY A 1 83 ? 0.267 14.408 5.656 1.00 88.00 83 GLY A N 1
ATOM 680 C CA . GLY A 1 83 ? -0.321 13.169 6.149 1.00 88.00 83 GLY A CA 1
ATOM 681 C C . GLY A 1 83 ? 0.735 12.111 6.430 1.00 88.00 83 GLY A C 1
ATOM 682 O O . GLY A 1 83 ? 1.918 12.412 6.540 1.00 88.00 83 GLY A O 1
ATOM 683 N N . GLU A 1 84 ? 0.284 10.871 6.517 1.00 94.06 84 GLU A N 1
ATOM 684 C CA . GLU A 1 84 ? 1.110 9.721 6.856 1.00 94.06 84 GLU A CA 1
ATOM 685 C C . GLU A 1 84 ? 0.961 8.628 5.801 1.00 94.06 84 GLU A C 1
ATOM 687 O O . GLU A 1 84 ? -0.019 8.561 5.046 1.00 94.06 84 GLU A O 1
ATOM 692 N N . PHE A 1 85 ? 1.961 7.766 5.748 1.00 96.62 85 PHE A N 1
ATOM 693 C CA . PHE A 1 85 ? 1.937 6.537 4.989 1.00 96.62 85 PHE A CA 1
ATOM 694 C C . PHE A 1 85 ? 2.071 5.361 5.934 1.00 96.62 85 PHE A C 1
ATOM 696 O O . PHE A 1 85 ? 2.980 5.338 6.759 1.00 96.62 85 PHE A O 1
ATOM 703 N N . LEU A 1 86 ? 1.245 4.343 5.722 1.00 98.25 86 LEU A N 1
ATOM 704 C CA . LEU A 1 86 ? 1.452 3.043 6.337 1.00 98.25 86 LEU A CA 1
ATOM 705 C C . LEU A 1 86 ? 2.302 2.191 5.392 1.00 98.25 86 LEU A C 1
ATOM 707 O O . LEU A 1 86 ? 2.037 2.104 4.184 1.00 98.25 86 LEU A O 1
ATOM 711 N N . ILE A 1 87 ? 3.355 1.600 5.951 1.00 98.44 87 ILE A N 1
ATOM 712 C CA . ILE A 1 87 ? 4.299 0.744 5.248 1.00 98.44 87 ILE A CA 1
ATOM 713 C C . ILE A 1 87 ? 3.960 -0.701 5.580 1.00 98.44 87 ILE A C 1
ATOM 715 O O . ILE A 1 87 ? 3.833 -1.075 6.745 1.00 98.44 87 ILE A O 1
ATOM 719 N N . PHE A 1 88 ? 3.881 -1.517 4.539 1.00 98.62 88 PHE A N 1
ATOM 720 C CA . PHE A 1 88 ? 3.631 -2.942 4.625 1.00 98.62 88 PHE A CA 1
ATOM 721 C C . PHE A 1 88 ? 4.723 -3.716 3.893 1.00 98.62 88 PHE A C 1
ATOM 723 O O . PHE A 1 88 ? 5.374 -3.206 2.975 1.00 98.62 88 PHE A O 1
ATOM 730 N N . GLY A 1 89 ? 4.895 -4.971 4.289 1.00 98.19 89 GLY A N 1
ATOM 731 C CA . GLY A 1 89 ? 5.724 -5.937 3.594 1.00 98.19 89 GLY A CA 1
ATOM 732 C C . GLY A 1 89 ? 4.971 -7.234 3.345 1.00 98.19 89 GLY A C 1
ATOM 733 O O . GLY A 1 89 ? 4.359 -7.771 4.262 1.00 98.19 89 GLY A O 1
ATOM 734 N N . GLN A 1 90 ? 5.067 -7.767 2.131 1.00 97.38 90 GLN A N 1
ATOM 735 C CA . GLN A 1 90 ? 4.411 -9.021 1.755 1.00 97.38 90 GLN A CA 1
ATOM 736 C C . GLN A 1 90 ? 5.308 -9.833 0.829 1.00 97.38 90 GLN A C 1
ATOM 738 O O . GLN A 1 90 ? 5.958 -9.279 -0.055 1.00 97.38 90 GLN A O 1
ATOM 743 N N . PHE A 1 91 ? 5.334 -11.151 1.012 1.00 97.06 91 PHE A N 1
ATOM 744 C CA . PHE A 1 91 ? 5.908 -12.045 0.014 1.00 97.06 91 PHE A CA 1
ATOM 745 C C . PHE A 1 91 ? 4.882 -12.293 -1.084 1.00 97.06 91 PHE A C 1
ATOM 747 O O . PHE A 1 91 ? 3.773 -12.744 -0.804 1.00 97.06 91 PHE A O 1
ATOM 754 N N . ILE A 1 92 ? 5.264 -12.024 -2.328 1.00 96.19 92 ILE A N 1
ATOM 755 C CA . ILE A 1 92 ? 4.444 -12.324 -3.505 1.00 96.19 92 ILE A CA 1
ATOM 756 C C . ILE A 1 92 ? 5.197 -13.301 -4.400 1.00 96.19 92 ILE A C 1
ATOM 758 O O . ILE A 1 92 ? 6.427 -13.323 -4.376 1.00 96.19 92 ILE A O 1
ATOM 762 N N . LEU A 1 93 ? 4.482 -14.078 -5.210 1.00 95.62 93 LEU A N 1
ATOM 763 C CA . LEU A 1 93 ? 5.067 -14.883 -6.284 1.00 95.62 93 LEU A CA 1
ATOM 764 C C . LEU A 1 93 ? 4.724 -14.225 -7.628 1.00 95.62 93 LEU A C 1
ATOM 766 O O . LEU A 1 93 ? 3.607 -14.404 -8.118 1.00 95.62 93 LEU A O 1
ATOM 770 N N . PRO A 1 94 ? 5.627 -13.418 -8.213 1.00 91.94 94 PRO A N 1
ATOM 771 C CA . PRO A 1 94 ? 5.338 -12.761 -9.476 1.00 91.94 94 PRO A CA 1
ATOM 772 C C . PRO A 1 94 ? 5.250 -13.749 -10.653 1.00 91.94 94 PRO A C 1
ATOM 774 O O . PRO A 1 94 ? 5.928 -14.772 -10.634 1.00 91.94 94 PRO A O 1
ATOM 777 N N . PRO A 1 95 ? 4.509 -13.422 -11.728 1.00 89.75 95 PRO A N 1
ATOM 778 C CA . PRO A 1 95 ? 4.238 -14.345 -12.840 1.00 89.75 95 PRO A CA 1
ATOM 779 C C . PRO A 1 95 ? 5.454 -14.933 -13.556 1.00 89.75 95 PRO A C 1
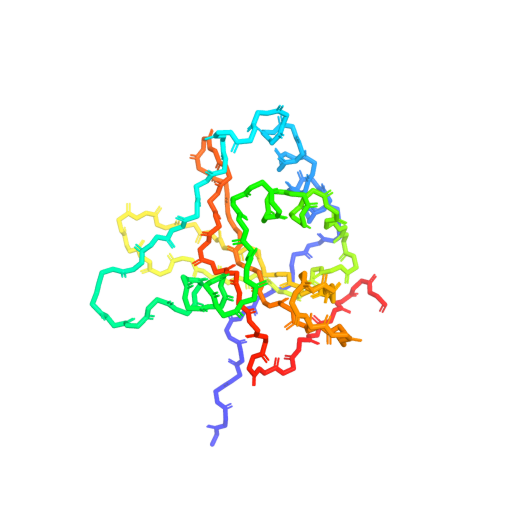ATOM 781 O O . PRO A 1 95 ? 5.350 -15.989 -14.170 1.00 89.75 95 PRO A O 1
ATOM 784 N N . ILE A 1 96 ? 6.574 -14.210 -13.555 1.00 91.06 96 ILE A N 1
ATOM 785 C CA . ILE A 1 96 ? 7.738 -14.507 -14.404 1.00 91.06 96 ILE A CA 1
ATOM 786 C C . ILE A 1 96 ? 8.863 -15.191 -13.603 1.00 91.06 96 ILE A C 1
ATOM 788 O O . ILE A 1 96 ? 9.896 -15.544 -14.167 1.00 91.06 96 ILE A O 1
ATOM 792 N N . VAL A 1 97 ? 8.703 -15.389 -12.290 1.00 88.62 97 VAL A N 1
ATOM 793 C CA . VAL A 1 97 ? 9.744 -15.991 -11.444 1.00 88.62 97 VAL A CA 1
ATOM 794 C C . VAL A 1 97 ? 9.199 -17.100 -10.552 1.00 88.62 97 VAL A C 1
ATOM 796 O O . VAL A 1 97 ? 8.091 -17.017 -10.042 1.00 88.62 97 VAL A O 1
ATOM 799 N N . ASP A 1 98 ? 10.037 -18.102 -10.290 1.00 90.25 98 ASP A N 1
ATOM 800 C CA . ASP A 1 98 ? 9.662 -19.290 -9.506 1.00 90.25 98 ASP A CA 1
ATOM 801 C C . ASP A 1 98 ? 9.929 -19.143 -7.998 1.00 90.25 98 ASP A C 1
ATOM 803 O O . ASP A 1 98 ? 9.838 -20.110 -7.239 1.00 90.25 98 ASP A O 1
ATOM 807 N N . LYS A 1 99 ? 10.329 -17.950 -7.545 1.00 92.12 99 LYS A N 1
ATOM 808 C CA . LYS A 1 99 ? 10.665 -17.688 -6.142 1.00 92.12 99 LYS A CA 1
ATOM 809 C C . LYS A 1 99 ? 9.872 -16.502 -5.605 1.00 92.12 99 LYS A C 1
ATOM 811 O O . LYS A 1 99 ? 9.777 -15.490 -6.303 1.00 92.12 99 LYS A O 1
ATOM 816 N N . PRO A 1 100 ? 9.361 -16.590 -4.363 1.00 95.12 100 PRO A N 1
ATOM 817 C CA . PRO A 1 100 ? 8.745 -15.451 -3.709 1.00 95.12 100 PRO A CA 1
ATOM 818 C C . PRO A 1 100 ? 9.714 -14.275 -3.579 1.00 95.12 100 PRO A C 1
ATOM 820 O O . PRO A 1 100 ? 10.899 -14.458 -3.295 1.00 95.12 100 PRO A O 1
ATOM 823 N N . VAL A 1 101 ? 9.186 -13.067 -3.741 1.00 96.25 101 VAL A N 1
ATOM 824 C CA . VAL A 1 101 ? 9.904 -11.804 -3.568 1.00 96.25 101 VAL A CA 1
ATOM 825 C C . VAL A 1 101 ? 9.239 -11.031 -2.437 1.00 96.25 101 VAL A C 1
ATOM 827 O O . VAL A 1 101 ? 8.016 -10.890 -2.427 1.00 96.25 101 VAL A O 1
ATOM 830 N N . GLN A 1 102 ? 10.027 -10.529 -1.484 1.00 97.56 102 GLN A N 1
ATOM 831 C CA . GLN A 1 102 ? 9.520 -9.631 -0.449 1.00 97.56 102 GLN A CA 1
ATOM 832 C C . GLN A 1 102 ? 9.317 -8.239 -1.051 1.00 97.56 102 GLN A C 1
ATOM 834 O O . GLN A 1 102 ? 10.258 -7.627 -1.557 1.00 97.56 102 GLN A O 1
ATOM 839 N N . VAL A 1 103 ? 8.089 -7.739 -1.000 1.00 98.06 103 VAL A N 1
ATOM 840 C CA . VAL A 1 103 ? 7.696 -6.449 -1.567 1.00 98.06 103 VAL A CA 1
ATOM 841 C C . VAL A 1 103 ? 7.490 -5.445 -0.451 1.00 98.06 103 VAL A C 1
ATOM 843 O O . VAL A 1 103 ? 6.767 -5.711 0.502 1.00 98.06 103 VAL A O 1
ATOM 846 N N . TYR A 1 104 ? 8.109 -4.281 -0.607 1.00 98.31 104 TYR A N 1
ATOM 847 C CA . TYR A 1 104 ? 7.855 -3.066 0.148 1.00 98.31 104 TYR A CA 1
ATOM 848 C C . TYR A 1 104 ? 6.667 -2.314 -0.460 1.00 98.31 104 TYR A C 1
ATOM 850 O O . TYR A 1 104 ? 6.684 -1.953 -1.644 1.00 98.31 104 TYR A O 1
ATOM 858 N N . ILE A 1 105 ? 5.652 -2.045 0.358 1.00 98.50 105 ILE A N 1
ATOM 859 C CA . I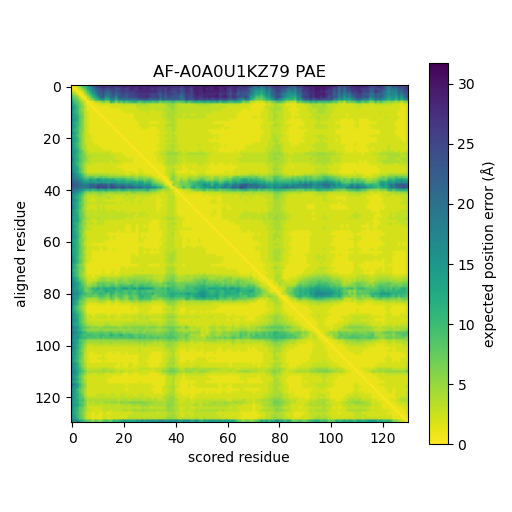LE A 1 105 ? 4.403 -1.408 -0.059 1.00 98.50 105 ILE A CA 1
ATOM 860 C C . ILE A 1 105 ? 4.173 -0.166 0.808 1.00 98.50 105 ILE A C 1
ATOM 862 O O . ILE A 1 105 ? 4.124 -0.266 2.028 1.00 98.50 105 ILE A O 1
ATOM 866 N N . LYS A 1 106 ? 4.017 1.015 0.195 1.00 97.69 106 LYS A N 1
ATOM 867 C CA . LYS A 1 106 ? 3.774 2.288 0.908 1.00 97.69 106 LYS A CA 1
ATOM 868 C C . LYS A 1 106 ? 2.424 2.867 0.496 1.00 97.69 106 LYS A C 1
ATOM 870 O O . LYS A 1 106 ? 2.269 3.282 -0.658 1.00 97.69 106 LYS A O 1
ATOM 875 N N . LEU A 1 107 ? 1.458 2.885 1.417 1.00 98.38 107 LEU A N 1
ATOM 876 C CA . LEU A 1 107 ? 0.061 3.246 1.151 1.00 98.38 107 LEU A CA 1
ATOM 877 C C . LEU A 1 107 ? -0.388 4.466 1.950 1.00 98.38 107 LEU A C 1
ATOM 879 O O . LEU A 1 107 ? 0.036 4.677 3.080 1.00 98.38 107 LEU A O 1
ATOM 883 N N . LYS A 1 108 ? -1.319 5.228 1.376 1.00 97.25 108 LYS A N 1
ATOM 884 C CA . LYS A 1 108 ? -2.161 6.185 2.107 1.00 97.25 108 LYS A CA 1
ATOM 885 C C . LYS A 1 108 ? -3.533 6.309 1.454 1.00 97.25 108 LYS A C 1
ATOM 887 O O . LYS A 1 108 ? -3.720 5.895 0.308 1.00 97.25 108 LYS A O 1
ATOM 892 N N . ILE A 1 109 ? -4.474 6.947 2.144 1.00 96.81 109 ILE A N 1
ATOM 893 C CA . ILE A 1 109 ? -5.819 7.224 1.624 1.00 96.81 109 ILE A CA 1
ATOM 894 C C . ILE A 1 109 ? -5.996 8.731 1.417 1.00 96.81 109 ILE A C 1
ATOM 896 O O . ILE A 1 109 ? -5.792 9.519 2.336 1.00 96.81 109 ILE A O 1
ATOM 900 N N . ARG A 1 110 ? -6.406 9.139 0.209 1.00 93.12 110 ARG A N 1
ATOM 901 C CA . ARG A 1 110 ? -6.792 10.529 -0.121 1.00 93.12 110 ARG A CA 1
ATOM 902 C C . ARG A 1 110 ? -7.979 10.544 -1.083 1.00 93.12 110 ARG A C 1
ATOM 904 O O . ARG A 1 110 ? -7.804 10.708 -2.287 1.00 93.12 110 ARG A O 1
ATOM 911 N N . GLY A 1 111 ? -9.174 10.246 -0.570 1.00 92.50 111 GLY A N 1
ATOM 912 C CA . GLY A 1 111 ? -10.390 10.014 -1.373 1.00 92.50 111 GLY A CA 1
ATOM 913 C C . GLY A 1 111 ? -10.357 8.740 -2.234 1.00 92.50 111 GLY A C 1
ATOM 914 O O . GLY A 1 111 ? -11.391 8.288 -2.701 1.00 92.50 111 GLY A O 1
ATOM 915 N N . ARG A 1 112 ? -9.171 8.157 -2.418 1.00 97.25 112 ARG A N 1
ATOM 916 C CA . ARG A 1 112 ? -8.868 6.897 -3.096 1.00 97.25 112 ARG A CA 1
ATOM 917 C C . ARG A 1 112 ? -7.625 6.273 -2.449 1.00 97.25 112 ARG A C 1
ATOM 919 O O . ARG A 1 112 ? -6.957 6.944 -1.651 1.00 97.25 112 ARG A O 1
ATOM 926 N N . VAL A 1 113 ? -7.280 5.039 -2.804 1.00 98.25 113 VAL A N 1
ATOM 927 C CA . VAL A 1 113 ? -6.047 4.396 -2.328 1.00 98.25 113 VAL A CA 1
ATOM 928 C C . VAL A 1 113 ? -4.869 4.890 -3.157 1.00 98.25 113 VAL A C 1
ATOM 930 O O . VAL A 1 113 ? -4.863 4.794 -4.383 1.00 98.25 113 VAL A O 1
ATOM 933 N N . VAL A 1 114 ? -3.856 5.433 -2.492 1.00 97.62 114 VAL A N 1
ATOM 934 C CA . VAL A 1 114 ? -2.625 5.902 -3.127 1.00 97.62 114 VAL A CA 1
ATOM 935 C C . VAL A 1 114 ? -1.503 4.941 -2.768 1.00 97.62 114 VAL A C 1
ATOM 937 O O . VAL A 1 114 ? -1.072 4.884 -1.617 1.00 97.62 114 VAL A O 1
ATOM 940 N N . CYS A 1 115 ? -1.015 4.214 -3.768 1.00 97.81 115 CYS A N 1
ATOM 941 C CA . CYS A 1 115 ? 0.168 3.377 -3.665 1.00 97.81 115 CYS A CA 1
ATOM 942 C C . CYS A 1 115 ? 1.385 4.188 -4.117 1.00 97.81 115 CYS A C 1
ATOM 944 O O . CYS A 1 115 ? 1.573 4.452 -5.306 1.00 97.81 115 CYS A O 1
ATOM 946 N N . MET A 1 116 ? 2.181 4.636 -3.148 1.00 95.62 116 MET A N 1
ATOM 947 C CA . MET A 1 116 ? 3.385 5.433 -3.390 1.00 95.62 116 MET A CA 1
ATOM 948 C C . MET A 1 116 ? 4.569 4.561 -3.814 1.00 95.62 116 MET A C 1
ATOM 950 O O . MET A 1 116 ? 5.353 4.954 -4.677 1.00 95.62 116 MET A O 1
ATOM 954 N N . SER A 1 117 ? 4.679 3.374 -3.218 1.00 96.38 117 SER A N 1
ATOM 955 C CA . SER A 1 117 ? 5.721 2.397 -3.530 1.00 96.38 117 SER A CA 1
ATOM 956 C C . SER A 1 117 ? 5.131 0.996 -3.597 1.00 96.38 117 SER A C 1
ATOM 958 O O . SER A 1 117 ? 4.348 0.625 -2.723 1.00 96.38 117 SER A O 1
ATOM 960 N N . PHE A 1 118 ? 5.548 0.234 -4.607 1.00 97.75 118 PHE A N 1
ATOM 961 C CA . PHE A 1 118 ? 5.319 -1.205 -4.732 1.00 97.75 118 PHE A CA 1
ATOM 962 C C . PHE A 1 118 ? 6.523 -1.818 -5.455 1.00 97.75 118 PHE A C 1
ATOM 964 O O . PHE A 1 118 ? 6.570 -1.856 -6.686 1.00 97.75 118 PHE A O 1
ATOM 971 N N . HIS A 1 119 ? 7.550 -2.195 -4.697 1.00 97.00 119 HIS A N 1
ATOM 972 C CA . HIS A 1 119 ? 8.802 -2.721 -5.244 1.00 97.00 119 HIS A CA 1
ATOM 973 C C . HIS A 1 119 ? 9.486 -3.688 -4.276 1.00 97.00 119 HIS A C 1
ATOM 975 O O . HIS A 1 119 ? 9.120 -3.761 -3.112 1.00 97.00 119 HIS A O 1
ATOM 981 N N . GLU A 1 120 ? 10.501 -4.414 -4.742 1.00 96.38 120 GLU A N 1
ATOM 982 C CA . GLU A 1 120 ? 11.318 -5.311 -3.914 1.00 96.38 120 GLU A CA 1
ATOM 983 C C . GLU A 1 120 ? 11.881 -4.583 -2.679 1.00 96.38 120 GLU A C 1
ATOM 985 O O . GLU A 1 120 ? 12.324 -3.432 -2.774 1.00 96.38 120 GLU A O 1
ATOM 990 N N . ALA A 1 121 ? 11.821 -5.227 -1.513 1.00 96.12 121 ALA A N 1
ATOM 991 C CA . ALA A 1 121 ? 12.363 -4.681 -0.277 1.00 96.12 121 ALA A CA 1
ATOM 992 C C . ALA A 1 121 ? 13.900 -4.653 -0.339 1.00 96.12 121 ALA A C 1
ATOM 994 O O . ALA A 1 121 ? 14.548 -5.675 -0.539 1.00 96.12 121 ALA A O 1
ATOM 995 N N . GLU A 1 122 ? 14.489 -3.470 -0.160 1.00 94.31 122 GLU A N 1
ATOM 996 C CA . GLU A 1 122 ? 15.95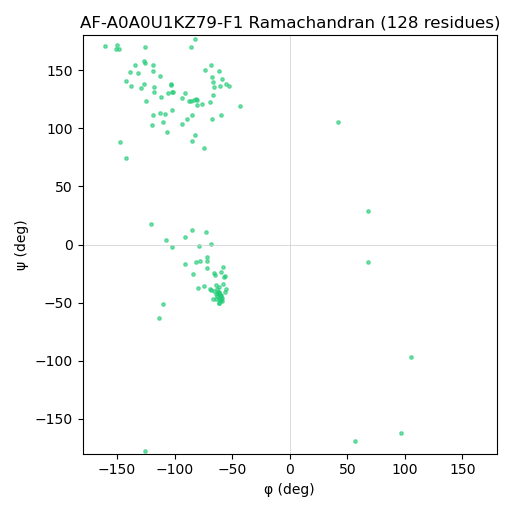1 -3.283 -0.165 1.00 94.31 122 GLU A CA 1
ATOM 997 C C . GLU A 1 122 ? 16.567 -3.406 1.236 1.00 94.31 122 GLU A C 1
ATOM 999 O O . GLU A 1 122 ? 17.775 -3.589 1.377 1.00 94.31 122 GLU A O 1
ATOM 1004 N N . PHE A 1 123 ? 15.731 -3.307 2.271 1.00 91.56 123 PHE A N 1
ATOM 1005 C CA . PHE A 1 123 ? 16.117 -3.374 3.675 1.00 91.56 123 PHE A CA 1
ATOM 1006 C C . PHE A 1 123 ? 15.160 -4.296 4.435 1.00 91.56 123 PHE A C 1
ATOM 1008 O O . PHE A 1 123 ? 14.002 -4.428 4.023 1.00 91.56 123 PHE A O 1
ATOM 1015 N N . PRO A 1 124 ? 15.606 -4.903 5.550 1.00 92.50 124 PRO A N 1
ATOM 1016 C CA . PRO A 1 124 ? 14.731 -5.690 6.408 1.00 92.50 124 PRO A CA 1
ATOM 1017 C C . PRO A 1 124 ? 13.514 -4.888 6.882 1.00 92.50 124 PRO A C 1
ATOM 1019 O O . PRO A 1 124 ? 13.634 -3.721 7.261 1.00 92.50 124 PRO A O 1
ATOM 1022 N N . LEU A 1 125 ? 12.354 -5.542 6.882 1.00 94.88 125 LEU A N 1
ATOM 1023 C CA . LEU A 1 125 ? 11.111 -5.030 7.451 1.00 94.88 125 LEU A CA 1
ATOM 1024 C C . LEU A 1 125 ? 10.852 -5.707 8.797 1.00 94.88 125 LEU A C 1
ATOM 1026 O O . LEU A 1 125 ? 11.047 -6.913 8.930 1.00 94.88 125 LEU A O 1
ATOM 1030 N N . ASN A 1 126 ? 10.414 -4.919 9.775 1.00 94.81 126 ASN A N 1
ATOM 1031 C CA . ASN A 1 126 ? 10.020 -5.395 11.101 1.00 94.81 126 ASN A CA 1
ATOM 1032 C C . ASN A 1 126 ? 8.495 -5.417 11.178 1.00 94.81 126 ASN A C 1
ATOM 1034 O O . ASN A 1 126 ? 7.888 -4.449 10.735 1.00 94.81 126 ASN A O 1
ATOM 1038 N N . TYR A 1 127 ? 7.893 -6.463 11.739 1.00 96.94 127 TYR A N 1
ATOM 1039 C CA . TYR A 1 127 ? 6.438 -6.647 11.773 1.00 96.94 127 TYR A CA 1
ATOM 1040 C C . TYR A 1 127 ? 5.962 -6.719 13.231 1.00 96.94 127 TYR A C 1
ATOM 1042 O O . TYR A 1 127 ? 6.175 -7.744 13.872 1.00 96.94 127 TYR A O 1
ATOM 1050 N N . PRO A 1 128 ? 5.374 -5.651 13.798 1.00 97.19 128 PRO A N 1
ATOM 1051 C CA . PRO A 1 128 ? 5.049 -5.592 15.226 1.00 97.19 128 PRO A CA 1
ATOM 1052 C C . PRO A 1 128 ? 3.871 -6.489 15.647 1.00 97.19 128 PRO A C 1
ATOM 1054 O O . PRO A 1 128 ? 3.659 -6.666 16.845 1.00 97.19 128 PRO A O 1
ATOM 1057 N N . TYR A 1 129 ? 3.124 -7.043 14.687 1.00 97.00 129 TYR A N 1
ATOM 1058 C CA . TYR A 1 129 ? 1.904 -7.839 14.902 1.00 97.00 129 TYR A CA 1
ATOM 1059 C C . TYR A 1 129 ? 1.992 -9.264 14.339 1.00 97.00 129 TYR A C 1
ATOM 1061 O O . TYR A 1 129 ? 0.964 -9.894 14.106 1.00 97.00 129 TYR A O 1
ATOM 1069 N N . ASN A 1 130 ? 3.210 -9.747 14.073 1.00 82.75 130 ASN A N 1
ATOM 1070 C CA . ASN A 1 130 ? 3.491 -11.083 13.538 1.00 82.75 130 ASN A CA 1
ATOM 1071 C C . ASN A 1 130 ? 4.262 -11.925 14.561 1.00 82.75 130 ASN A C 1
ATOM 1073 O O . ASN A 1 130 ? 5.183 -11.360 15.196 1.00 82.75 130 ASN A O 1
#

Nearest PDB structures (foldseek):
  6w3g-assembly1_A  TM=3.010E-01  e=2.219E-01  synthetic construct
  2kxg-assembly1_A  TM=3.821E-01  e=3.985E+00  Cucurbita maxima
  7pi7-assembly2_D  TM=4.740E-01  e=4.773E+00  Plasmodium falciparum 3D7

Sequence (130 aa):
MIDLQRGWTESEEDVGKFLQKVRDLLTDPNNLSIVQKTGIRDKTREFREKYGINHQMVCDEILRLDVSNYSYTDDDHNKEIGGEFLIFGQFILPPIVDKPVQVYIKLKIRGRVVCMSFHEAEFPLNYPYN

Secondary structure (DSSP, 8-state):
-------BPPPHHHHHHHHHHHHHHTTSGGGEEEPPPSSS--HHHHHHHHHT--HHHHHHHHHT--GGGEEEEEE---TTT--EEEEEEEEE--TT-SS-EEEEEEEEESSSEEEEEEEE-SSPPP-TT-

Foldseek 3Di:
DPPPPPWAADDLVVQQVQLVVQLVQVVPLVLEDEDADDDDDDQQVVQCVVQVNDSVNVSVVSNPDHLQQWFTKDWPPPPVPTDIWTWGWDWDDGPPDPDTFIWIWTWDDDVGIYTDGTHGDPDDGHGPPD

Organism: NCBI:txid2378

Mean predicted aligned error: 4.41 Å

Solvent-accessible surface area (backbone atoms only — not comparable to full-atom values): 7562 Å² total; per-residue (Å²): 134,81,85,71,79,90,48,50,79,72,54,68,68,58,46,43,55,50,49,49,53,48,50,65,47,50,77,42,67,83,33,54,42,74,58,80,59,83,81,83,70,38,57,36,59,52,38,23,65,75,32,70,53,50,72,66,55,53,49,56,56,60,64,67,58,54,54,49,30,33,43,38,30,40,75,37,82,49,88,91,74,48,63,62,29,49,29,32,49,47,75,42,68,46,88,78,50,98,55,74,44,53,29,33,34,33,35,38,78,73,103,32,39,36,35,67,38,51,25,72,52,90,62,93,81,58,42,89,64,100